Protein AF-A0A5N6UBM5-F1 (afdb_monomer_lite)

Sequence (128 aa):
MATSLIAAWTDAELIIAVYFSSRGIGYKAVARLLCKRGYRRTRHAIATKIKAIAYSYPTLRLTPRVWNLAEVDRWIDNLSLSHSEVNSLIRFNEEDAIIVDSLQSTRLLLQRLPRVNLYTCTGTYLCQ

Radius of gyration: 19.02 Å; chains: 1; bounding box: 35×45×62 Å

pLDDT: mean 80.32, std 20.58, range [33.81, 96.12]

Organism: Aspergillus tamarii (NCBI:txid41984)

Secondary structure (DSSP, 8-state):
------PPPPHHHHHHHHHHHHTT--HHHHHHHHHHTT----HHHHHHHHHHHHHH-GGGEEETTEE-HHHHHHHHHTSSS-HHHHHHHH---HHHHHHHHHHHHHHHHHHHS---------------

Foldseek 3Di:
DDPPPPDDDDLLLVLLLLVCVLVVQQLCLSQVLCVVVVHHDDSVSSVVVNVVVCVVPVQQAPDPRHGPVVVSVVVNVPDPDDPVSSCVSNPADPVSVVSRCVVVVVVVVVVVDDPPPPPDPDDDDDDD

Structure (mmCIF, N/CA/C/O backbone):
data_AF-A0A5N6UBM5-F1
#
_entry.id   AF-A0A5N6UBM5-F1
#
loop_
_atom_site.group_PDB
_atom_site.id
_atom_site.type_symbol
_atom_site.label_atom_id
_atom_site.label_alt_id
_atom_site.label_comp_id
_atom_site.label_asym_id
_atom_site.label_entity_id
_atom_site.label_seq_id
_atom_site.pdb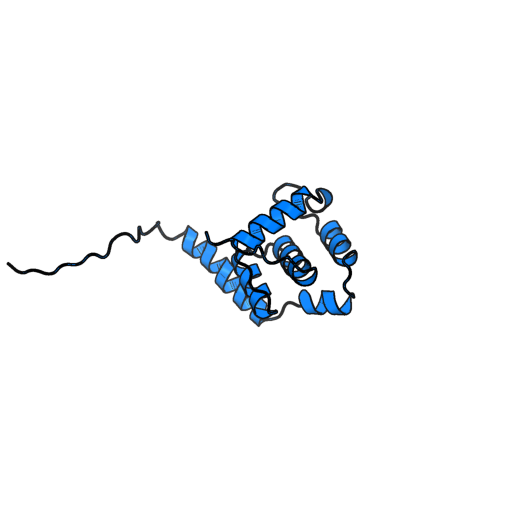x_PDB_ins_code
_atom_site.Cartn_x
_atom_site.Cartn_y
_atom_site.Cartn_z
_atom_site.occupancy
_atom_site.B_iso_or_equiv
_atom_site.auth_seq_id
_atom_site.auth_comp_id
_atom_site.auth_asym_id
_atom_site.auth_atom_id
_atom_site.pdbx_PDB_model_num
ATOM 1 N N . MET A 1 1 ? -9.413 31.138 1.553 1.00 33.81 1 MET A N 1
ATOM 2 C CA . MET A 1 1 ? -8.245 30.277 1.836 1.00 33.81 1 MET A CA 1
ATOM 3 C C . MET A 1 1 ? -8.750 28.862 2.065 1.00 33.81 1 MET A C 1
ATOM 5 O O . MET A 1 1 ? -9.353 28.612 3.096 1.00 33.81 1 MET A O 1
ATOM 9 N N . ALA A 1 2 ? -8.614 27.971 1.081 1.00 35.91 2 ALA A N 1
ATOM 10 C CA . ALA A 1 2 ? -9.038 26.580 1.223 1.00 35.91 2 ALA A CA 1
ATOM 11 C C . ALA A 1 2 ? -7.898 25.781 1.866 1.00 35.91 2 ALA A C 1
ATOM 13 O O . ALA A 1 2 ? -6.953 25.371 1.193 1.00 35.91 2 ALA A O 1
ATOM 14 N N . THR A 1 3 ? -7.956 25.605 3.183 1.00 39.16 3 THR A N 1
ATOM 15 C CA . THR A 1 3 ? -7.134 24.625 3.889 1.00 39.16 3 THR A CA 1
ATOM 16 C C . THR A 1 3 ? -7.581 23.241 3.436 1.00 39.16 3 THR A C 1
ATOM 18 O O . THR A 1 3 ? -8.594 22.707 3.876 1.00 39.16 3 THR A O 1
ATOM 21 N N . SER A 1 4 ? -6.838 22.675 2.485 1.00 39.62 4 SER A N 1
ATOM 22 C CA . SER A 1 4 ? -6.930 21.261 2.142 1.00 39.62 4 SER A CA 1
ATOM 23 C C . SER A 1 4 ? -6.676 20.472 3.424 1.00 39.62 4 SER A C 1
ATOM 25 O O . SER A 1 4 ? -5.539 20.396 3.889 1.00 39.62 4 SER A O 1
ATOM 27 N N . LEU A 1 5 ? -7.744 19.962 4.043 1.00 44.81 5 LEU A N 1
ATOM 28 C CA . LEU A 1 5 ? -7.669 18.989 5.123 1.00 44.81 5 LEU A CA 1
ATOM 29 C C . LEU A 1 5 ? -6.831 17.829 4.588 1.00 44.81 5 LEU A C 1
ATOM 31 O O . LEU A 1 5 ? -7.308 17.020 3.788 1.00 44.81 5 LEU A O 1
ATOM 35 N N . ILE A 1 6 ? -5.558 17.766 4.976 1.00 55.97 6 ILE A N 1
ATOM 36 C CA . ILE A 1 6 ? -4.738 16.583 4.751 1.00 55.97 6 ILE A CA 1
ATOM 37 C C . ILE A 1 6 ? -5.372 15.513 5.636 1.00 55.97 6 ILE A C 1
ATOM 39 O O . ILE A 1 6 ? -5.039 15.402 6.810 1.00 55.97 6 ILE A O 1
ATOM 43 N N . ALA A 1 7 ? -6.348 14.784 5.091 1.00 65.81 7 ALA A N 1
ATOM 44 C CA . ALA A 1 7 ? -7.027 13.714 5.802 1.00 65.81 7 ALA A CA 1
ATOM 45 C C . ALA A 1 7 ? -5.962 12.791 6.407 1.00 65.81 7 ALA A C 1
ATOM 47 O O . ALA A 1 7 ? -5.067 12.328 5.683 1.00 65.81 7 ALA A O 1
ATOM 48 N N . ALA A 1 8 ? -6.023 12.573 7.721 1.00 85.62 8 ALA A N 1
ATOM 49 C CA . ALA A 1 8 ? -5.097 11.691 8.420 1.00 85.62 8 ALA A CA 1
ATOM 50 C C . ALA A 1 8 ? -5.099 10.313 7.742 1.00 85.62 8 ALA A C 1
ATOM 52 O O . ALA A 1 8 ? -6.140 9.863 7.270 1.00 85.62 8 ALA A O 1
ATOM 53 N N . TRP A 1 9 ? -3.925 9.701 7.590 1.00 91.94 9 TRP A N 1
ATOM 54 C CA . TRP A 1 9 ? -3.815 8.354 7.028 1.00 91.94 9 TRP A CA 1
ATOM 55 C C . TRP A 1 9 ? -4.094 7.341 8.126 1.00 91.94 9 TRP A C 1
ATOM 57 O O . TRP A 1 9 ? -3.465 7.428 9.178 1.00 91.94 9 TRP A O 1
ATOM 67 N N . THR A 1 10 ? -4.996 6.400 7.875 1.00 93.00 10 THR A N 1
ATOM 68 C CA . THR A 1 10 ? -5.216 5.266 8.781 1.00 93.00 10 THR A CA 1
ATOM 69 C C . THR A 1 10 ? -4.207 4.152 8.511 1.00 93.00 10 THR A C 1
ATOM 71 O O . THR A 1 10 ? -3.680 4.049 7.400 1.00 93.00 10 THR A O 1
ATOM 74 N N . ASP A 1 11 ? -3.974 3.277 9.489 1.00 93.31 11 ASP A N 1
ATOM 75 C CA . ASP A 1 11 ? -3.086 2.117 9.321 1.00 93.31 11 ASP A CA 1
ATOM 76 C C . ASP A 1 11 ? -3.517 1.237 8.144 1.00 93.31 11 ASP A C 1
ATOM 78 O O . ASP A 1 11 ? -2.682 0.817 7.347 1.00 93.31 11 ASP A O 1
ATOM 82 N N . ALA A 1 12 ? -4.825 1.062 7.942 1.00 93.94 12 ALA A N 1
ATOM 83 C CA . ALA A 1 12 ? -5.360 0.334 6.798 1.00 93.94 12 ALA A CA 1
ATOM 84 C C . ALA A 1 12 ? -4.938 0.955 5.452 1.00 93.94 12 ALA A C 1
ATOM 86 O O . ALA A 1 12 ? -4.504 0.247 4.540 1.00 93.94 12 ALA A O 1
ATOM 87 N N . GLU A 1 13 ? -5.006 2.286 5.325 1.00 95.06 13 GLU A N 1
ATOM 88 C CA . GLU A 1 13 ? -4.545 2.984 4.121 1.00 95.06 13 GLU A CA 1
ATOM 89 C C . GLU A 1 13 ? -3.038 2.826 3.911 1.00 95.06 13 GLU A C 1
ATOM 91 O O . GLU A 1 13 ? -2.582 2.674 2.773 1.00 95.06 13 GLU A O 1
ATOM 96 N N . LEU A 1 14 ? -2.266 2.874 4.999 1.00 95.12 14 LEU A N 1
ATOM 97 C CA . LEU A 1 14 ? -0.817 2.725 4.962 1.00 95.12 14 LEU A CA 1
ATOM 98 C C . LEU A 1 14 ? -0.412 1.318 4.524 1.00 95.12 14 LEU A C 1
ATOM 100 O O . LEU A 1 14 ? 0.435 1.199 3.640 1.00 95.12 14 LEU A O 1
ATOM 104 N N . ILE A 1 15 ? -1.053 0.280 5.060 1.00 95.00 15 ILE A N 1
ATOM 105 C CA . ILE A 1 15 ? -0.811 -1.120 4.690 1.00 95.00 15 ILE A CA 1
ATOM 106 C C . ILE A 1 15 ? -1.048 -1.320 3.203 1.00 95.00 15 ILE A C 1
ATOM 108 O O . ILE A 1 15 ? -0.143 -1.752 2.495 1.00 95.00 15 ILE A O 1
ATOM 112 N N . ILE A 1 16 ? -2.226 -0.938 2.700 1.00 95.19 16 ILE A N 1
ATOM 113 C CA . ILE A 1 16 ? -2.565 -1.080 1.278 1.00 95.19 16 ILE A CA 1
ATOM 114 C C . ILE A 1 16 ? -1.535 -0.335 0.418 1.00 95.19 16 ILE A C 1
ATOM 116 O O . ILE A 1 16 ? -1.022 -0.876 -0.565 1.00 95.19 16 ILE A O 1
ATOM 120 N N . ALA A 1 17 ? -1.218 0.913 0.777 1.00 96.12 17 ALA A N 1
ATOM 121 C CA . ALA A 1 17 ? -0.318 1.745 -0.008 1.00 96.12 17 ALA A CA 1
ATOM 122 C C . ALA A 1 17 ? 1.110 1.191 -0.040 1.00 96.12 17 ALA A C 1
ATOM 124 O O . ALA A 1 17 ? 1.700 1.113 -1.121 1.00 96.12 17 ALA A O 1
ATOM 125 N N . VAL A 1 18 ? 1.668 0.819 1.113 1.00 95.44 18 VAL A N 1
ATOM 126 C CA . VAL A 1 18 ? 3.043 0.320 1.241 1.00 95.44 18 VAL A CA 1
ATOM 127 C C . VAL A 1 18 ? 3.163 -1.074 0.643 1.00 95.44 18 VAL A C 1
ATOM 129 O O . VAL A 1 18 ? 4.056 -1.288 -0.179 1.00 95.44 18 VAL A O 1
ATOM 132 N N . TYR A 1 19 ? 2.239 -1.985 0.962 1.00 95.94 19 TYR A N 1
ATOM 133 C CA . TYR A 1 19 ? 2.240 -3.348 0.441 1.00 95.94 19 TYR A CA 1
ATOM 134 C C . TYR A 1 19 ? 2.254 -3.330 -1.087 1.00 95.94 19 TYR A C 1
ATOM 136 O O . TYR A 1 19 ? 3.254 -3.698 -1.701 1.00 95.94 19 TYR A O 1
ATOM 144 N N . PHE A 1 20 ? 1.226 -2.781 -1.734 1.00 95.19 20 PHE A N 1
ATOM 145 C CA . PHE A 1 20 ? 1.152 -2.815 -3.195 1.00 95.19 20 PHE A CA 1
ATOM 146 C C . PHE A 1 20 ? 2.279 -2.023 -3.873 1.00 95.19 20 PHE A C 1
ATOM 148 O O . PHE A 1 20 ? 2.836 -2.488 -4.869 1.00 95.19 20 PHE A O 1
ATOM 155 N N . SER A 1 21 ? 2.697 -0.880 -3.317 1.00 94.69 21 SER A N 1
ATOM 156 C CA . SER A 1 21 ? 3.836 -0.127 -3.870 1.00 94.69 21 SER A CA 1
ATOM 157 C C . SER A 1 21 ? 5.153 -0.901 -3.774 1.00 94.69 21 SER A C 1
ATOM 159 O O . SER A 1 21 ? 5.990 -0.792 -4.672 1.00 94.69 21 SER A O 1
ATOM 161 N N . SER A 1 22 ? 5.348 -1.681 -2.706 1.00 94.25 22 SER A N 1
ATOM 162 C CA . SER A 1 22 ? 6.548 -2.505 -2.531 1.00 94.25 22 SER A CA 1
ATOM 163 C C . SER A 1 22 ? 6.613 -3.679 -3.507 1.00 94.25 22 SER A C 1
ATOM 165 O O . SER A 1 22 ? 7.699 -4.046 -3.944 1.00 94.25 22 SER A O 1
ATOM 167 N N . ARG A 1 23 ? 5.454 -4.173 -3.962 1.00 93.56 23 ARG A N 1
ATOM 168 C CA . ARG A 1 23 ? 5.318 -5.205 -5.006 1.00 93.56 23 ARG A CA 1
ATOM 169 C C . ARG A 1 23 ? 5.332 -4.629 -6.430 1.00 93.56 23 ARG A C 1
ATOM 171 O O . ARG A 1 23 ? 4.930 -5.285 -7.383 1.00 93.56 23 ARG A O 1
ATOM 178 N N . GLY A 1 24 ? 5.781 -3.384 -6.589 1.00 90.19 24 GLY A N 1
ATOM 179 C CA . GLY A 1 24 ? 5.939 -2.745 -7.896 1.00 90.19 24 GLY A CA 1
ATOM 180 C C . GLY A 1 24 ? 4.651 -2.177 -8.492 1.00 90.19 24 GLY A C 1
ATOM 181 O O . GLY A 1 24 ? 4.665 -1.701 -9.630 1.00 90.19 24 GLY A O 1
ATOM 182 N N . ILE A 1 25 ? 3.541 -2.155 -7.747 1.00 92.19 25 ILE A N 1
ATOM 183 C CA . ILE A 1 25 ? 2.292 -1.591 -8.253 1.00 92.19 25 ILE A CA 1
ATOM 184 C C . ILE A 1 25 ? 2.379 -0.064 -8.294 1.00 92.19 25 ILE A C 1
ATOM 186 O O . ILE A 1 25 ? 2.614 0.613 -7.294 1.00 92.19 25 ILE A O 1
ATOM 190 N N . GLY A 1 26 ? 2.168 0.506 -9.483 1.00 92.25 26 GLY A N 1
ATOM 191 C CA . GLY A 1 26 ? 2.230 1.952 -9.686 1.00 92.25 26 GLY A CA 1
ATOM 192 C C . GLY A 1 26 ? 1.165 2.730 -8.901 1.00 92.25 26 GLY A C 1
ATOM 193 O O . GLY A 1 26 ? 0.015 2.310 -8.796 1.00 92.25 26 GLY A O 1
ATOM 194 N N . TYR A 1 27 ? 1.505 3.937 -8.436 1.00 94.38 27 TYR A N 1
ATOM 195 C CA . TYR A 1 27 ? 0.645 4.747 -7.554 1.00 94.38 27 TYR A CA 1
ATOM 196 C C . TYR A 1 27 ? -0.751 5.073 -8.110 1.00 94.38 27 TYR A C 1
ATOM 198 O O . TYR A 1 27 ? -1.674 5.320 -7.340 1.00 94.38 27 TYR A O 1
ATOM 206 N N . LYS A 1 28 ? -0.929 5.086 -9.440 1.00 94.12 28 LYS A N 1
ATOM 207 C CA . LYS A 1 28 ? -2.254 5.257 -10.062 1.00 94.12 28 LYS A CA 1
ATOM 208 C C . LYS A 1 28 ? -3.142 4.029 -9.826 1.00 94.12 28 LYS A C 1
ATOM 210 O O . LYS A 1 28 ? -4.311 4.196 -9.497 1.00 94.12 28 LYS A O 1
ATOM 215 N N . ALA A 1 29 ? -2.580 2.828 -9.954 1.00 93.81 29 ALA A N 1
ATOM 216 C CA . ALA A 1 29 ? -3.278 1.586 -9.646 1.00 93.81 29 ALA A CA 1
ATOM 217 C C . ALA A 1 29 ? -3.518 1.458 -8.138 1.00 93.81 29 ALA A C 1
ATOM 219 O O . ALA A 1 29 ? -4.649 1.220 -7.734 1.00 93.81 29 ALA A O 1
ATOM 220 N N . VAL A 1 30 ? -2.518 1.763 -7.302 1.00 95.62 30 VAL A N 1
ATOM 221 C CA . VAL A 1 30 ? -2.680 1.789 -5.833 1.00 95.62 30 VAL A CA 1
ATOM 222 C C . VAL A 1 30 ? -3.811 2.729 -5.401 1.00 95.62 30 VAL A C 1
ATOM 224 O O . VAL A 1 30 ? -4.626 2.356 -4.564 1.00 95.62 30 VAL A O 1
ATOM 227 N N . ALA A 1 31 ? -3.934 3.915 -6.009 1.00 95.94 31 ALA A N 1
ATOM 228 C CA . ALA A 1 31 ? -5.049 4.829 -5.742 1.00 95.94 31 ALA A CA 1
ATOM 229 C C . ALA A 1 31 ? -6.416 4.197 -6.036 1.00 95.94 31 ALA A C 1
ATOM 231 O O . ALA A 1 31 ? -7.380 4.417 -5.302 1.00 95.94 31 ALA A O 1
ATOM 232 N N . ARG A 1 32 ? -6.510 3.398 -7.103 1.00 95.00 32 ARG A N 1
ATOM 233 C CA . ARG A 1 32 ? -7.747 2.709 -7.467 1.00 95.00 32 ARG A CA 1
ATOM 234 C C . ARG A 1 32 ? -8.041 1.532 -6.535 1.00 95.00 32 ARG A C 1
ATOM 236 O O . ARG A 1 32 ? -9.193 1.369 -6.147 1.00 95.00 32 ARG A O 1
ATOM 243 N N . LEU A 1 33 ? -7.014 0.787 -6.126 1.00 94.50 33 LEU A N 1
ATOM 244 C CA . LEU A 1 33 ? -7.120 -0.296 -5.142 1.00 94.50 33 LEU A CA 1
ATOM 245 C C . LEU A 1 33 ? -7.571 0.217 -3.767 1.00 94.50 33 LEU A C 1
ATOM 247 O O . LEU A 1 33 ? -8.442 -0.395 -3.150 1.00 94.50 33 LEU A O 1
ATOM 251 N N . LEU A 1 34 ? -7.037 1.360 -3.322 1.00 95.12 34 LEU A N 1
ATOM 252 C CA . LEU A 1 34 ? -7.505 2.076 -2.131 1.00 95.12 34 LEU A CA 1
ATOM 253 C C . LEU A 1 34 ? -8.975 2.478 -2.277 1.00 95.12 34 LEU A C 1
ATOM 255 O O . LEU A 1 34 ? -9.777 2.195 -1.392 1.00 95.12 34 LEU A O 1
ATOM 259 N N . CYS A 1 35 ? -9.347 3.062 -3.422 1.00 94.94 35 CYS A N 1
ATOM 260 C CA . CYS A 1 35 ? -10.720 3.504 -3.673 1.00 94.94 35 CYS A CA 1
ATOM 261 C C . CYS A 1 35 ? -11.724 2.349 -3.624 1.00 94.94 35 CYS A C 1
ATOM 263 O O . CYS A 1 35 ? -12.814 2.521 -3.083 1.00 94.94 35 CYS A O 1
ATOM 265 N N . LYS A 1 36 ? -11.359 1.177 -4.155 1.00 94.19 36 LYS A N 1
ATOM 266 C CA . LYS A 1 36 ? -12.182 -0.039 -4.091 1.00 94.19 36 LYS A CA 1
ATOM 267 C C . LYS A 1 36 ? -12.390 -0.527 -2.654 1.00 94.19 36 LYS A C 1
ATOM 269 O O . LYS A 1 36 ? -13.443 -1.065 -2.343 1.00 94.19 36 LYS A O 1
ATOM 274 N N . ARG A 1 37 ? -11.416 -0.286 -1.775 1.00 92.94 37 ARG A N 1
ATOM 275 C CA . ARG A 1 37 ? -11.464 -0.616 -0.340 1.00 92.94 37 ARG A CA 1
ATOM 276 C C . ARG A 1 37 ? -12.080 0.501 0.517 1.00 92.94 37 ARG A C 1
ATOM 278 O O . ARG A 1 37 ? -12.009 0.442 1.735 1.00 92.94 37 ARG A O 1
ATOM 285 N N . GLY A 1 38 ? -12.677 1.521 -0.106 1.00 93.62 38 GLY A N 1
ATOM 286 C CA . GLY A 1 38 ? -13.356 2.624 0.584 1.00 93.62 38 GLY A CA 1
ATOM 287 C C . GLY A 1 38 ? -12.484 3.849 0.883 1.00 93.62 38 GLY A C 1
ATOM 288 O O . GLY A 1 38 ? -12.991 4.838 1.407 1.00 93.62 38 GLY A O 1
ATOM 289 N N . TYR A 1 39 ? -11.203 3.848 0.502 1.00 94.06 39 TYR A N 1
ATOM 290 C CA . TYR A 1 39 ? -10.259 4.925 0.815 1.00 94.06 39 TYR A CA 1
ATOM 291 C C . TYR A 1 39 ? -9.963 5.816 -0.393 1.00 94.06 39 TYR A C 1
ATOM 293 O O . TYR A 1 39 ? -9.548 5.353 -1.455 1.00 94.06 39 TYR A O 1
ATOM 301 N N . ARG A 1 40 ? -10.120 7.135 -0.250 1.00 93.38 40 ARG A N 1
ATOM 302 C CA . ARG A 1 40 ? -9.906 8.082 -1.356 1.00 93.38 40 ARG A CA 1
ATOM 303 C C . ARG A 1 40 ? -8.566 8.796 -1.227 1.00 93.38 40 ARG A C 1
ATOM 305 O O . ARG A 1 40 ? -8.444 9.789 -0.517 1.00 93.38 40 ARG A O 1
ATOM 312 N N . ARG A 1 41 ? -7.569 8.340 -1.990 1.00 94.12 41 ARG A N 1
ATOM 313 C CA . ARG A 1 41 ? -6.254 8.992 -2.101 1.00 94.12 41 ARG A CA 1
ATOM 314 C C . ARG A 1 41 ? -5.866 9.222 -3.551 1.00 94.12 41 ARG A C 1
ATOM 316 O O . ARG A 1 41 ? -6.099 8.386 -4.417 1.00 94.12 41 ARG A O 1
ATOM 323 N N . THR A 1 42 ? -5.237 10.363 -3.820 1.00 93.69 42 THR A N 1
ATOM 324 C CA . THR A 1 42 ? -4.678 10.646 -5.146 1.00 93.69 42 THR A CA 1
ATOM 325 C C . THR A 1 42 ? -3.314 9.977 -5.311 1.00 93.69 42 THR A C 1
ATOM 327 O O . THR A 1 42 ? -2.595 9.747 -4.337 1.00 93.69 42 THR A O 1
ATOM 330 N N . ARG A 1 43 ? -2.894 9.741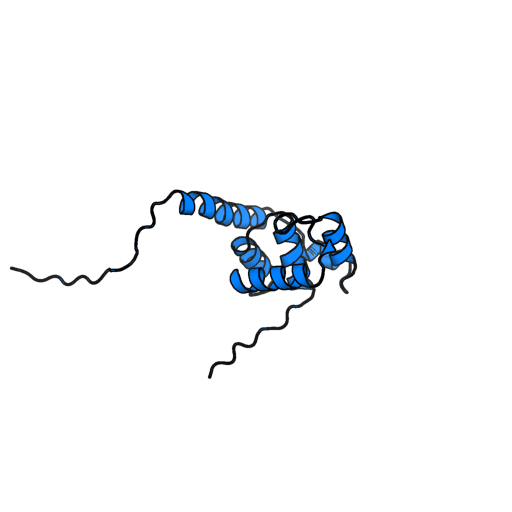 -6.564 1.00 94.25 43 ARG A N 1
ATOM 331 C CA . ARG A 1 43 ? -1.548 9.212 -6.865 1.00 94.25 43 ARG A CA 1
ATOM 332 C C . ARG A 1 43 ? -0.422 10.055 -6.248 1.00 94.25 43 ARG A C 1
ATOM 334 O O . ARG A 1 43 ? 0.601 9.508 -5.855 1.00 94.25 43 ARG A O 1
ATOM 341 N N . HIS A 1 44 ? -0.605 11.378 -6.182 1.00 93.19 44 HIS A N 1
ATOM 342 C CA . HIS A 1 44 ? 0.391 12.296 -5.629 1.00 93.19 44 HIS A CA 1
ATOM 343 C C . HIS A 1 44 ? 0.444 12.181 -4.105 1.00 93.19 44 HIS A C 1
ATOM 345 O O . HIS A 1 44 ? 1.534 12.104 -3.551 1.00 93.19 44 HIS A O 1
ATOM 351 N N . ALA A 1 45 ? -0.712 12.075 -3.440 1.00 93.50 45 ALA A N 1
ATOM 352 C CA . ALA A 1 45 ? -0.771 11.848 -1.998 1.00 93.50 45 ALA A CA 1
ATOM 353 C C . ALA A 1 45 ? -0.074 10.536 -1.605 1.00 93.50 45 ALA A C 1
ATOM 355 O O . ALA A 1 45 ? 0.721 10.533 -0.669 1.00 93.50 45 ALA A O 1
ATOM 356 N N . ILE A 1 46 ? -0.302 9.454 -2.359 1.00 95.44 46 ILE A N 1
ATOM 357 C CA . ILE A 1 46 ? 0.388 8.170 -2.154 1.00 95.44 46 ILE A CA 1
ATOM 358 C C . ILE A 1 46 ? 1.895 8.334 -2.349 1.00 95.44 46 ILE A C 1
ATOM 360 O O . ILE A 1 46 ? 2.664 7.958 -1.473 1.00 95.44 46 ILE A O 1
ATOM 364 N N . ALA A 1 47 ? 2.331 8.938 -3.458 1.00 94.44 47 ALA A N 1
ATOM 365 C CA . ALA A 1 47 ? 3.754 9.128 -3.733 1.00 94.44 47 ALA A CA 1
ATOM 366 C C . ALA A 1 47 ? 4.462 9.926 -2.624 1.00 94.44 47 ALA A C 1
ATOM 368 O O . ALA A 1 47 ? 5.548 9.545 -2.190 1.00 94.44 47 ALA A O 1
ATOM 369 N N . THR A 1 48 ? 3.847 11.012 -2.148 1.00 94.56 48 THR A N 1
ATOM 370 C CA . THR A 1 48 ? 4.369 11.820 -1.039 1.00 94.56 48 THR A CA 1
ATOM 371 C C . THR A 1 48 ? 4.406 11.022 0.259 1.00 94.56 48 THR A C 1
ATOM 373 O O . THR A 1 48 ? 5.422 11.038 0.952 1.00 94.56 48 THR A O 1
ATOM 376 N N . LYS A 1 49 ? 3.343 10.274 0.576 1.00 95.00 49 LYS A N 1
ATOM 377 C CA . LYS A 1 49 ? 3.281 9.487 1.810 1.00 95.00 49 LYS A CA 1
ATOM 378 C C . LYS A 1 49 ? 4.304 8.351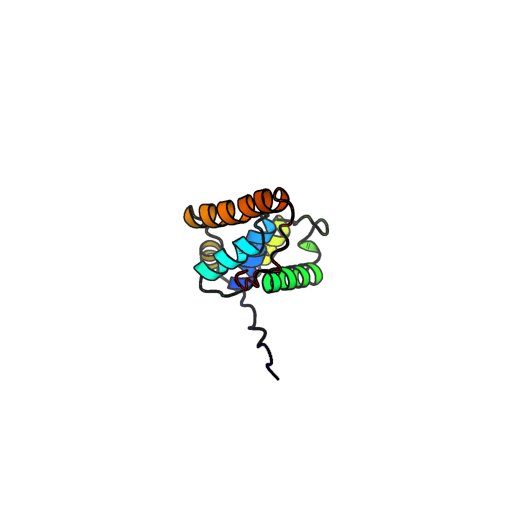 1.819 1.00 95.00 49 LYS A C 1
ATOM 380 O O . LYS A 1 49 ? 5.006 8.188 2.807 1.00 95.00 49 LYS A O 1
ATOM 385 N N . ILE A 1 50 ? 4.463 7.638 0.707 1.00 94.06 50 ILE A N 1
ATOM 386 C CA . ILE A 1 50 ? 5.476 6.587 0.540 1.00 94.06 50 ILE A CA 1
ATOM 387 C C . ILE A 1 50 ? 6.894 7.143 0.701 1.00 94.06 50 ILE A C 1
ATOM 389 O O . ILE A 1 50 ? 7.729 6.506 1.339 1.00 94.06 50 ILE A O 1
ATOM 393 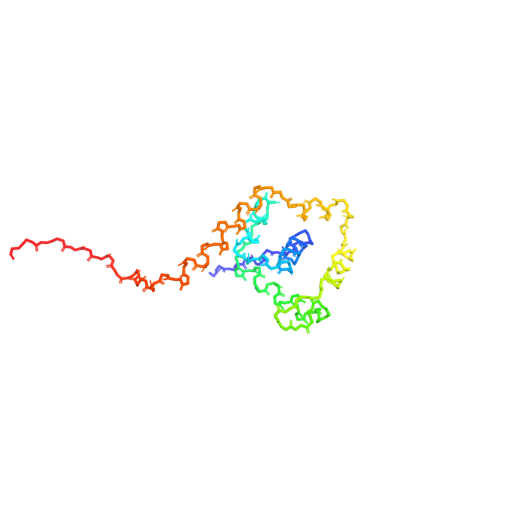N N . LYS A 1 51 ? 7.177 8.335 0.156 1.00 92.56 51 LYS A N 1
ATOM 394 C CA . LYS A 1 51 ? 8.468 9.007 0.371 1.00 92.56 51 LYS A CA 1
ATOM 395 C C . LYS A 1 51 ? 8.698 9.333 1.845 1.00 92.56 51 LYS A C 1
ATOM 397 O O . LYS A 1 51 ? 9.789 9.082 2.338 1.00 92.56 51 LYS A O 1
ATOM 402 N N . ALA A 1 52 ? 7.684 9.856 2.534 1.00 92.94 52 ALA A N 1
ATOM 403 C CA . ALA A 1 52 ? 7.778 10.166 3.957 1.00 92.94 52 ALA A CA 1
ATOM 404 C C . ALA A 1 52 ? 8.024 8.904 4.802 1.00 92.94 52 ALA A C 1
ATOM 406 O O . ALA A 1 52 ? 8.918 8.901 5.636 1.00 92.94 52 ALA A O 1
ATOM 407 N N . ILE A 1 53 ? 7.305 7.809 4.533 1.00 92.62 53 ILE A N 1
ATOM 408 C CA . ILE A 1 53 ? 7.503 6.522 5.222 1.00 92.62 53 ILE A CA 1
ATOM 409 C C . ILE A 1 53 ? 8.920 5.993 4.985 1.00 92.62 53 ILE A C 1
ATOM 411 O O . ILE A 1 53 ? 9.600 5.630 5.935 1.00 92.62 53 ILE A O 1
ATOM 415 N N . ALA A 1 54 ? 9.397 5.999 3.739 1.00 91.62 54 ALA A N 1
ATOM 416 C CA . ALA A 1 54 ? 10.749 5.541 3.421 1.00 91.62 54 ALA A CA 1
ATOM 417 C C . ALA A 1 54 ? 11.849 6.406 4.064 1.00 91.62 54 ALA A C 1
ATOM 419 O O . ALA A 1 54 ? 12.940 5.909 4.320 1.00 91.62 54 ALA A O 1
ATOM 420 N N . TYR A 1 55 ? 11.570 7.688 4.311 1.00 91.75 55 TYR A N 1
ATOM 421 C CA . TYR A 1 55 ? 12.467 8.574 5.048 1.00 91.75 55 TYR A CA 1
ATOM 422 C C . TYR A 1 55 ? 12.469 8.258 6.551 1.00 91.75 55 TYR A C 1
ATOM 424 O O . TYR A 1 55 ? 13.530 8.189 7.160 1.00 91.75 55 TYR A O 1
ATOM 432 N N . SER A 1 56 ? 11.292 8.030 7.141 1.00 92.44 56 SER A N 1
ATOM 433 C CA . SER A 1 56 ? 11.147 7.688 8.563 1.00 92.44 56 SER A CA 1
ATOM 434 C C . SER A 1 56 ? 11.642 6.281 8.909 1.00 92.44 56 SER A C 1
ATOM 436 O O . SER A 1 56 ? 12.093 6.060 10.027 1.00 92.44 56 SER A O 1
ATOM 438 N N . TYR A 1 57 ? 11.580 5.343 7.961 1.00 93.06 57 TYR A N 1
ATOM 439 C CA . TYR A 1 57 ? 11.983 3.948 8.141 1.00 93.06 57 TYR A CA 1
ATOM 440 C C . TYR A 1 57 ? 12.946 3.524 7.020 1.00 93.06 57 TYR A C 1
ATOM 442 O O . TYR A 1 57 ? 12.528 2.884 6.048 1.00 93.06 57 TYR A O 1
ATOM 450 N N . PRO A 1 58 ? 14.244 3.867 7.127 1.00 91.12 58 PRO A N 1
ATOM 451 C CA . PRO A 1 58 ? 15.225 3.587 6.078 1.00 91.12 58 PRO A CA 1
ATOM 452 C C . PRO A 1 58 ? 15.363 2.094 5.752 1.00 91.12 58 PRO A C 1
ATOM 454 O O . PRO A 1 58 ? 15.622 1.739 4.606 1.00 91.12 58 PRO A O 1
ATOM 457 N N . THR A 1 59 ? 15.127 1.216 6.734 1.00 92.88 59 THR A N 1
ATOM 458 C CA . THR A 1 59 ? 15.222 -0.248 6.590 1.00 92.88 59 THR A CA 1
ATOM 459 C C . THR A 1 59 ? 14.227 -0.830 5.587 1.00 92.88 59 THR A C 1
ATOM 461 O O . THR A 1 59 ? 14.489 -1.884 5.010 1.00 92.88 59 THR A O 1
ATOM 464 N N . LEU A 1 60 ? 13.126 -0.124 5.297 1.00 91.69 60 LEU A N 1
ATOM 465 C CA . LEU A 1 60 ? 12.134 -0.546 4.302 1.00 91.69 60 LEU A CA 1
ATOM 466 C C . LEU A 1 60 ? 12.681 -0.540 2.871 1.00 91.69 60 LEU A C 1
ATOM 468 O O . LEU A 1 60 ? 12.052 -1.086 1.962 1.00 91.69 60 LEU A O 1
ATOM 472 N N . ARG A 1 61 ? 13.833 0.092 2.631 1.00 89.44 61 ARG A N 1
ATOM 473 C CA . ARG A 1 61 ? 14.450 0.190 1.311 1.00 89.44 61 ARG A CA 1
ATOM 474 C C . ARG A 1 61 ? 15.892 -0.289 1.343 1.00 89.44 61 ARG A C 1
ATOM 476 O O . ARG A 1 61 ? 16.709 0.227 2.088 1.00 89.44 61 ARG A O 1
ATOM 483 N N . LEU A 1 62 ? 16.216 -1.218 0.446 1.00 84.50 62 LEU A N 1
ATOM 484 C CA . LEU A 1 62 ? 17.605 -1.597 0.167 1.00 84.50 62 LEU A CA 1
ATOM 485 C C . LEU A 1 62 ? 18.324 -0.476 -0.590 1.00 84.50 62 LEU A C 1
ATOM 487 O O . LEU A 1 62 ? 19.497 -0.201 -0.369 1.00 84.50 62 LEU A O 1
ATOM 491 N N . THR A 1 63 ? 17.602 0.185 -1.498 1.00 87.25 63 THR A N 1
ATOM 492 C CA . THR A 1 63 ? 18.074 1.355 -2.245 1.00 87.25 63 THR A CA 1
ATOM 493 C C . THR A 1 63 ? 16.907 2.320 -2.474 1.00 87.25 63 THR A C 1
ATOM 495 O O . THR A 1 63 ? 15.747 1.924 -2.338 1.00 87.25 63 THR A O 1
ATOM 498 N N . PRO A 1 64 ? 17.135 3.569 -2.926 1.00 80.94 64 PRO A N 1
ATOM 499 C CA . PRO A 1 64 ? 16.048 4.512 -3.201 1.00 80.94 64 PRO A CA 1
ATOM 500 C C . PRO A 1 64 ? 14.969 4.007 -4.175 1.00 80.94 64 PRO A C 1
ATOM 502 O O . PRO A 1 64 ? 13.885 4.591 -4.228 1.00 80.94 64 PRO A O 1
ATOM 505 N N . ARG A 1 65 ? 15.245 2.949 -4.950 1.00 81.31 65 ARG A N 1
ATOM 506 C CA . ARG A 1 65 ? 14.309 2.347 -5.910 1.00 81.31 65 ARG A CA 1
ATOM 507 C C . ARG A 1 65 ? 13.871 0.925 -5.553 1.00 81.31 65 ARG A C 1
ATOM 509 O O . ARG A 1 65 ? 12.925 0.446 -6.169 1.00 81.31 65 ARG A O 1
ATOM 516 N N . VAL A 1 66 ? 14.526 0.269 -4.595 1.00 89.50 66 VAL A N 1
ATOM 517 C CA . VAL A 1 66 ? 14.309 -1.151 -4.281 1.00 89.50 66 VAL A CA 1
ATOM 518 C C . VAL A 1 66 ? 13.836 -1.297 -2.841 1.00 89.50 66 VAL A C 1
ATOM 520 O O . VAL A 1 66 ? 14.508 -0.858 -1.908 1.00 89.50 66 VAL A O 1
ATOM 523 N N . TRP A 1 67 ? 12.674 -1.923 -2.675 1.00 92.31 67 TRP A N 1
ATOM 524 C CA . TRP A 1 67 ? 12.094 -2.234 -1.373 1.00 92.31 67 TRP A CA 1
ATOM 525 C C . TRP A 1 67 ? 12.759 -3.458 -0.748 1.00 92.31 67 TRP A C 1
ATOM 527 O O . TRP A 1 67 ? 13.086 -4.415 -1.448 1.00 92.31 67 TRP A O 1
ATOM 537 N N . ASN A 1 68 ? 12.922 -3.434 0.571 1.00 94.69 68 ASN A N 1
ATOM 538 C CA . ASN A 1 68 ? 13.248 -4.617 1.350 1.00 94.69 68 ASN A CA 1
ATOM 539 C C . ASN A 1 68 ? 11.936 -5.296 1.762 1.00 94.69 68 ASN A C 1
ATOM 541 O O . ASN A 1 68 ? 11.294 -4.867 2.717 1.00 94.69 68 ASN A O 1
ATOM 545 N N . LEU A 1 69 ? 11.505 -6.315 1.014 1.00 93.06 69 LEU A N 1
ATOM 546 C CA . LEU A 1 69 ? 10.185 -6.926 1.217 1.00 93.06 69 LEU A CA 1
ATOM 547 C C . LEU A 1 69 ? 10.031 -7.556 2.608 1.00 93.06 69 LEU A C 1
ATOM 549 O O . LEU A 1 69 ? 8.972 -7.414 3.204 1.00 93.06 69 LEU A O 1
ATOM 553 N N . ALA A 1 70 ? 11.092 -8.156 3.156 1.00 93.44 70 ALA A N 1
ATOM 554 C CA . ALA A 1 70 ? 11.057 -8.747 4.493 1.00 93.44 70 ALA A CA 1
ATOM 555 C C . ALA A 1 70 ? 10.854 -7.690 5.592 1.00 93.44 70 ALA A C 1
ATOM 557 O O . ALA A 1 70 ? 10.092 -7.903 6.531 1.00 93.44 70 ALA A O 1
ATOM 558 N N . GLU A 1 71 ? 11.503 -6.529 5.463 1.00 94.44 71 GLU A N 1
ATOM 559 C CA . GLU A 1 71 ? 11.308 -5.413 6.399 1.00 94.44 71 GLU A CA 1
ATOM 560 C C . GLU A 1 71 ? 9.947 -4.744 6.214 1.00 94.44 71 GLU A C 1
ATOM 562 O O . GLU A 1 71 ? 9.357 -4.296 7.190 1.00 94.44 71 GLU A O 1
ATOM 567 N N . VAL A 1 72 ? 9.427 -4.693 4.983 1.00 93.38 72 VAL A N 1
ATOM 568 C CA . VAL A 1 72 ? 8.063 -4.214 4.723 1.00 93.38 72 VAL A CA 1
ATOM 569 C C . VAL A 1 72 ? 7.034 -5.110 5.398 1.00 93.38 72 VAL A C 1
ATOM 571 O O . VAL A 1 72 ? 6.137 -4.586 6.050 1.00 93.38 72 VAL A O 1
ATOM 574 N N . ASP A 1 73 ? 7.170 -6.426 5.275 1.00 92.56 73 ASP A N 1
ATOM 575 C CA . ASP A 1 73 ? 6.213 -7.370 5.854 1.00 92.56 73 ASP A CA 1
ATOM 576 C C . ASP A 1 73 ? 6.266 -7.307 7.383 1.00 92.56 73 ASP A C 1
ATOM 578 O O . ASP A 1 73 ? 5.240 -7.086 8.016 1.00 92.56 73 ASP A O 1
ATOM 582 N N . ARG A 1 74 ? 7.472 -7.288 7.969 1.00 93.62 74 ARG A N 1
ATOM 583 C CA . ARG A 1 74 ? 7.644 -7.064 9.413 1.00 93.62 74 ARG A CA 1
ATOM 584 C C . ARG A 1 74 ? 7.067 -5.724 9.874 1.00 93.62 74 ARG A C 1
ATOM 586 O O . ARG A 1 74 ? 6.503 -5.629 10.958 1.00 93.62 74 ARG A O 1
ATOM 593 N N . TRP A 1 75 ? 7.237 -4.663 9.089 1.00 94.19 75 TRP A N 1
ATOM 594 C CA . TRP A 1 75 ? 6.681 -3.352 9.418 1.00 94.19 75 TRP A CA 1
ATOM 595 C C . TRP A 1 75 ? 5.151 -3.355 9.385 1.00 94.19 75 TRP A C 1
ATOM 597 O O . TRP A 1 75 ? 4.544 -2.737 10.253 1.00 94.19 75 TRP A O 1
ATOM 607 N N . ILE A 1 76 ? 4.539 -4.070 8.436 1.00 92.50 76 ILE A N 1
ATOM 608 C CA . ILE A 1 76 ? 3.086 -4.270 8.377 1.00 92.50 76 ILE A CA 1
ATOM 609 C C . ILE A 1 76 ? 2.604 -5.066 9.594 1.00 92.50 76 ILE A C 1
ATOM 611 O O . ILE A 1 76 ? 1.629 -4.657 10.217 1.00 92.50 76 ILE A O 1
ATOM 615 N N . ASP A 1 77 ? 3.304 -6.139 9.962 1.00 89.12 77 ASP A N 1
ATOM 616 C CA . ASP A 1 77 ? 2.958 -6.979 11.117 1.00 89.12 77 ASP A CA 1
ATOM 617 C C . ASP A 1 77 ? 3.047 -6.218 12.452 1.00 89.12 77 ASP A C 1
ATOM 619 O O . ASP A 1 77 ? 2.361 -6.552 13.414 1.00 89.12 77 ASP A O 1
ATOM 623 N N . ASN A 1 78 ? 3.870 -5.166 12.512 1.00 88.12 78 ASN A N 1
ATOM 624 C CA . ASN A 1 78 ? 4.009 -4.301 13.686 1.00 88.12 78 ASN A CA 1
ATOM 625 C C . ASN A 1 78 ? 2.924 -3.211 13.795 1.00 88.12 78 ASN A C 1
ATOM 627 O O . ASN A 1 78 ? 2.913 -2.467 14.779 1.00 88.12 78 ASN A O 1
ATOM 631 N N . LEU A 1 79 ? 2.045 -3.060 12.799 1.00 85.31 79 LEU A N 1
ATOM 632 C CA . LEU A 1 79 ? 0.915 -2.131 12.882 1.00 85.31 79 LEU A CA 1
ATOM 633 C C . LEU A 1 79 ? -0.205 -2.710 13.753 1.00 85.31 79 LEU A C 1
ATOM 635 O O . LEU A 1 79 ? -0.306 -3.915 13.953 1.00 85.31 79 LEU A O 1
ATOM 639 N N . SER A 1 80 ? -1.082 -1.849 14.271 1.00 77.44 80 SER A N 1
ATOM 640 C CA . SER A 1 80 ? -2.090 -2.217 15.280 1.00 77.44 80 SER A CA 1
ATOM 641 C C . SER A 1 80 ? -3.282 -3.039 14.754 1.00 77.44 80 SER A C 1
ATOM 643 O O . SER A 1 80 ? -4.329 -3.068 15.396 1.00 77.44 80 SER A O 1
ATOM 645 N N . LEU A 1 81 ? -3.155 -3.694 13.597 1.00 84.19 81 LEU A N 1
ATOM 646 C CA . LEU A 1 81 ? -4.219 -4.470 12.957 1.00 84.19 81 LEU A CA 1
ATOM 647 C C . LEU A 1 81 ? -3.980 -5.972 13.116 1.00 84.19 81 LEU A C 1
ATOM 649 O O . LEU A 1 81 ? -2.847 -6.444 13.083 1.00 84.19 81 LEU A O 1
ATOM 653 N N . SER A 1 82 ? -5.055 -6.748 13.254 1.00 88.00 82 SER A N 1
ATOM 654 C CA . SER A 1 82 ? -4.938 -8.206 13.321 1.00 88.00 82 SER A CA 1
ATOM 655 C C . SER A 1 82 ? -4.475 -8.787 11.981 1.00 88.00 82 SER A C 1
ATOM 657 O O . SER A 1 82 ? -4.821 -8.274 10.915 1.00 88.00 82 SER A O 1
ATOM 659 N N . HIS A 1 83 ? -3.787 -9.935 12.003 1.00 86.06 83 HIS A N 1
ATOM 660 C CA . HIS A 1 83 ? -3.392 -10.642 10.775 1.00 86.06 83 HIS A CA 1
ATOM 661 C C . HIS A 1 83 ? -4.572 -10.894 9.816 1.00 86.06 83 HIS A C 1
ATOM 663 O O . HIS A 1 83 ? -4.408 -10.862 8.597 1.00 86.06 83 HIS A O 1
ATOM 669 N N . SER A 1 84 ? -5.778 -11.128 10.351 1.00 87.88 84 SER A N 1
ATOM 670 C CA . SER A 1 84 ? -6.982 -11.335 9.537 1.00 87.88 84 SER A CA 1
ATOM 671 C C . SER A 1 84 ? -7.411 -10.069 8.784 1.00 87.88 84 SER A C 1
ATOM 673 O O . SER A 1 84 ? -7.767 -10.138 7.605 1.00 87.88 84 SER A O 1
ATOM 675 N N . GLU A 1 85 ? -7.305 -8.905 9.429 1.00 89.69 85 GLU A N 1
ATOM 676 C CA . GLU A 1 85 ? -7.608 -7.607 8.826 1.00 89.69 85 GLU A CA 1
ATOM 677 C C . GLU A 1 85 ? -6.554 -7.237 7.790 1.00 89.69 85 GLU A C 1
ATOM 679 O O . GLU A 1 85 ? -6.909 -6.863 6.673 1.00 89.69 85 GLU A O 1
ATOM 684 N N . VAL A 1 86 ? -5.270 -7.425 8.112 1.00 89.06 86 VAL A N 1
ATOM 685 C CA . VAL A 1 86 ? -4.161 -7.234 7.168 1.00 89.06 86 VAL A CA 1
ATOM 686 C C . VAL A 1 86 ? -4.401 -8.062 5.907 1.00 89.06 86 VAL A C 1
ATOM 688 O O . VAL A 1 86 ? -4.416 -7.504 4.810 1.00 89.06 86 VAL A O 1
ATOM 691 N N . ASN A 1 87 ? -4.680 -9.361 6.054 1.00 89.50 87 ASN A N 1
ATOM 692 C CA . ASN A 1 87 ? -4.949 -10.262 4.932 1.00 89.50 87 ASN A CA 1
ATOM 693 C C . ASN A 1 87 ? -6.146 -9.815 4.091 1.00 89.50 87 ASN A C 1
ATOM 695 O O . ASN A 1 87 ? -6.084 -9.878 2.866 1.00 89.50 87 ASN A O 1
ATOM 699 N N . SER A 1 88 ? -7.217 -9.325 4.718 1.00 89.56 88 SER A N 1
ATOM 700 C CA . SER A 1 88 ? -8.369 -8.769 4.002 1.00 89.56 88 SER A CA 1
ATOM 701 C C . SER A 1 88 ? -7.990 -7.532 3.178 1.00 89.56 88 SER A C 1
ATOM 703 O O . SER A 1 88 ? -8.359 -7.416 2.007 1.00 89.56 88 SER A O 1
ATOM 705 N N . LEU A 1 89 ? -7.182 -6.633 3.750 1.00 91.19 89 LEU A N 1
ATOM 706 C CA . LEU A 1 89 ? -6.731 -5.405 3.095 1.00 91.19 89 LEU A CA 1
ATOM 707 C C . LEU A 1 89 ? -5.796 -5.682 1.913 1.00 91.19 89 LEU A C 1
ATOM 709 O O . LEU A 1 89 ? -5.921 -5.030 0.875 1.00 91.19 89 LEU A O 1
ATOM 713 N N . ILE A 1 90 ? -4.879 -6.641 2.038 1.00 91.69 90 ILE A N 1
ATOM 714 C CA . ILE A 1 90 ? -3.899 -6.959 0.987 1.00 91.69 90 ILE A CA 1
ATOM 715 C C . ILE A 1 90 ? -4.375 -8.043 0.018 1.00 91.69 90 ILE A C 1
ATOM 717 O O . ILE A 1 90 ? -3.695 -8.299 -0.976 1.00 91.69 90 ILE A O 1
ATOM 721 N N . ARG A 1 91 ? -5.542 -8.659 0.262 1.00 92.38 91 ARG A N 1
ATOM 722 C CA . ARG A 1 91 ? -6.125 -9.667 -0.630 1.00 92.38 91 ARG A CA 1
ATOM 723 C C . ARG A 1 91 ? -6.222 -9.104 -2.041 1.00 92.38 91 ARG A C 1
ATOM 725 O O . ARG A 1 91 ? -6.915 -8.116 -2.270 1.00 92.38 91 ARG A O 1
ATOM 732 N N . PHE A 1 92 ? -5.540 -9.757 -2.972 1.00 91.19 92 PHE A N 1
ATOM 733 C CA . PHE A 1 92 ? -5.511 -9.392 -4.380 1.00 91.19 92 PHE A CA 1
ATOM 734 C C . PHE A 1 92 ? -6.398 -10.358 -5.167 1.00 91.19 92 PHE A C 1
ATOM 736 O O . PHE A 1 92 ? -6.263 -11.572 -5.023 1.00 91.19 92 PHE A O 1
ATOM 743 N N . ASN A 1 93 ? -7.335 -9.834 -5.955 1.00 90.38 93 ASN A N 1
ATOM 744 C CA . ASN A 1 93 ? -8.263 -10.633 -6.759 1.00 90.38 93 ASN A CA 1
ATOM 745 C C . ASN A 1 93 ? -8.172 -10.295 -8.253 1.00 90.38 93 ASN A C 1
ATOM 747 O O . ASN A 1 93 ? -7.419 -9.415 -8.661 1.00 90.38 93 ASN A O 1
ATOM 751 N N . GLU A 1 94 ? -8.935 -11.012 -9.073 1.00 90.88 94 GLU A N 1
ATOM 752 C CA . GLU A 1 94 ? -8.913 -10.861 -10.531 1.00 90.88 94 GLU A CA 1
ATOM 753 C C . GLU A 1 94 ? -9.290 -9.443 -10.987 1.00 90.88 94 GLU A C 1
ATOM 755 O O . GLU A 1 94 ? -8.627 -8.857 -11.838 1.00 90.88 94 GLU A O 1
ATOM 760 N N . GLU A 1 95 ? -10.280 -8.823 -10.346 1.00 90.19 95 GLU A N 1
ATOM 761 C CA . GLU A 1 95 ? -10.614 -7.420 -10.600 1.00 90.19 95 GLU A CA 1
ATOM 762 C C . GLU A 1 95 ? -9.453 -6.467 -10.272 1.00 90.19 95 GLU A C 1
ATOM 764 O O . GLU A 1 95 ? -9.222 -5.493 -10.991 1.00 90.19 95 GLU A O 1
ATOM 769 N N . ASP A 1 96 ? -8.714 -6.727 -9.189 1.00 90.81 96 ASP A N 1
ATOM 770 C CA . ASP A 1 96 ? -7.522 -5.952 -8.846 1.00 90.81 96 ASP A CA 1
ATOM 771 C C . ASP A 1 96 ? -6.432 -6.138 -9.912 1.00 90.81 96 ASP A C 1
ATOM 773 O O . ASP A 1 96 ? -5.785 -5.160 -10.293 1.00 90.81 96 ASP A O 1
ATOM 777 N N . ALA A 1 97 ? -6.281 -7.349 -10.456 1.00 89.06 97 ALA A N 1
ATOM 778 C CA . ALA A 1 97 ? -5.374 -7.626 -11.567 1.00 89.06 97 ALA A CA 1
ATOM 779 C C . ALA A 1 97 ? -5.743 -6.814 -12.818 1.00 89.06 97 ALA A C 1
ATOM 781 O O . ALA A 1 97 ? -4.873 -6.159 -13.388 1.00 89.06 97 ALA A O 1
ATOM 782 N N . ILE A 1 98 ? -7.027 -6.755 -13.184 1.00 89.75 98 ILE A N 1
ATOM 783 C CA . ILE A 1 98 ? -7.525 -5.960 -14.322 1.00 89.75 98 ILE A CA 1
ATOM 784 C C . ILE A 1 98 ? -7.263 -4.459 -14.110 1.00 89.75 98 ILE A C 1
ATOM 786 O O . ILE A 1 98 ? -6.834 -3.744 -15.024 1.00 89.75 98 ILE A O 1
ATOM 790 N N . ILE A 1 9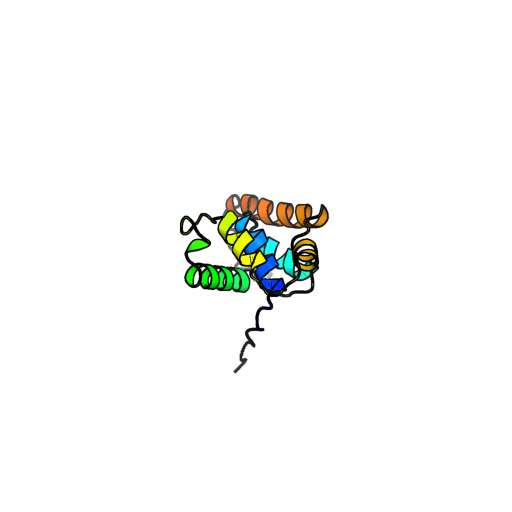9 ? -7.485 -3.952 -12.892 1.00 89.50 99 ILE A N 1
ATOM 791 C CA . ILE A 1 99 ? -7.180 -2.558 -12.534 1.00 89.50 99 ILE A CA 1
ATOM 792 C C . ILE A 1 99 ? -5.685 -2.275 -12.705 1.00 89.50 99 ILE A C 1
ATOM 794 O O . ILE A 1 99 ? -5.303 -1.228 -13.234 1.00 89.50 99 ILE A O 1
ATOM 798 N N . VAL A 1 100 ? -4.835 -3.179 -12.224 1.00 90.62 100 VAL A N 1
ATOM 799 C CA . VAL A 1 100 ? -3.384 -3.016 -12.282 1.00 90.62 100 VAL A CA 1
ATOM 800 C C . VAL A 1 100 ? -2.895 -3.079 -13.722 1.00 90.62 100 VAL A C 1
ATOM 802 O O . VAL A 1 100 ? -2.188 -2.161 -14.134 1.00 90.62 100 VAL A O 1
ATOM 805 N N . ASP A 1 101 ? -3.308 -4.084 -14.490 1.00 89.69 101 ASP A N 1
ATOM 806 C CA . ASP A 1 101 ? -2.905 -4.257 -15.883 1.00 89.69 101 ASP A CA 1
ATOM 807 C C . ASP A 1 101 ? -3.322 -3.054 -16.737 1.00 89.69 101 ASP A C 1
ATOM 809 O O . ASP A 1 101 ? -2.472 -2.377 -17.311 1.00 89.69 101 ASP A O 1
ATOM 813 N N . SER A 1 102 ? -4.598 -2.660 -16.709 1.00 86.75 102 SER A N 1
ATOM 814 C CA . SER A 1 102 ? -5.083 -1.509 -17.488 1.00 86.75 102 SER A CA 1
ATOM 815 C C . SER A 1 102 ? -4.327 -0.204 -17.186 1.00 86.75 102 SER A C 1
ATOM 817 O O . SER A 1 102 ? -4.061 0.610 -18.078 1.00 86.75 102 SER A O 1
ATOM 819 N N . LEU A 1 103 ? -3.918 0.016 -15.935 1.00 84.00 103 LEU A N 1
ATOM 820 C CA . LEU A 1 103 ? -3.240 1.241 -15.502 1.00 84.00 103 LEU A CA 1
ATOM 821 C C . LEU A 1 103 ? -1.711 1.192 -15.618 1.00 84.00 103 LEU A C 1
ATOM 823 O O . LEU A 1 103 ? -1.079 2.251 -15.691 1.00 84.00 103 LEU A O 1
ATOM 827 N N . GLN A 1 104 ? -1.109 0.004 -15.629 1.00 78.38 104 GLN A N 1
ATOM 828 C CA . GLN A 1 104 ? 0.320 -0.174 -15.886 1.00 78.38 104 GLN A CA 1
ATOM 829 C C . GLN A 1 104 ? 0.610 -0.265 -17.385 1.00 78.38 104 GLN A C 1
ATOM 831 O O . GLN A 1 104 ? 1.519 0.414 -17.864 1.00 78.38 104 GLN A O 1
ATOM 836 N N . SER A 1 105 ? -0.216 -0.982 -18.144 1.00 67.12 105 SER A N 1
ATOM 837 C CA . SER A 1 105 ? -0.118 -1.105 -19.601 1.00 67.12 105 SER A CA 1
ATOM 838 C C . SER A 1 105 ? -0.369 0.235 -20.301 1.00 67.12 105 SER A C 1
ATOM 840 O O . SER A 1 105 ? 0.363 0.605 -21.221 1.00 67.12 105 SER A O 1
ATOM 842 N N . THR A 1 106 ? -1.276 1.078 -19.784 1.00 59.00 106 THR A N 1
ATOM 843 C CA . THR A 1 106 ? -1.410 2.468 -20.270 1.00 59.00 106 THR A CA 1
ATOM 844 C C . THR A 1 106 ? -0.158 3.317 -20.048 1.00 59.00 106 THR A C 1
ATOM 846 O O . THR A 1 106 ? 0.081 4.235 -20.827 1.00 59.00 106 THR A O 1
ATOM 849 N N . ARG A 1 107 ? 0.689 3.029 -19.048 1.00 51.50 107 ARG A N 1
ATOM 850 C CA . ARG A 1 107 ? 1.973 3.734 -18.879 1.00 51.50 107 ARG A CA 1
ATOM 851 C C . ARG A 1 107 ? 2.939 3.414 -20.020 1.00 51.50 107 ARG A C 1
ATOM 853 O O . ARG A 1 107 ? 3.633 4.321 -20.470 1.0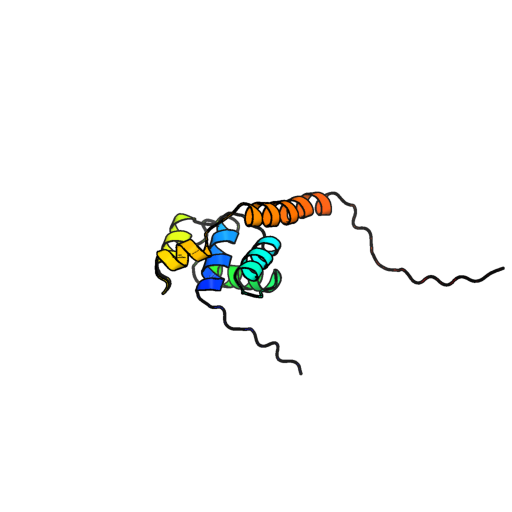0 51.50 107 ARG A O 1
ATOM 860 N N . LEU A 1 108 ? 2.957 2.168 -20.493 1.00 53.06 108 LEU A N 1
ATOM 861 C CA . LEU A 1 108 ? 3.783 1.750 -21.630 1.00 53.06 108 LEU A CA 1
ATOM 862 C C . LEU A 1 108 ? 3.279 2.364 -22.942 1.00 53.06 108 LEU A C 1
ATOM 864 O O . LEU A 1 108 ? 4.081 2.843 -23.741 1.00 53.06 108 LEU A O 1
ATOM 868 N N . LEU A 1 109 ? 1.958 2.435 -23.133 1.00 51.22 109 LEU A N 1
ATOM 869 C CA . LEU A 1 109 ? 1.359 3.072 -24.311 1.00 51.22 109 LEU A CA 1
ATOM 870 C C . LEU A 1 109 ? 1.553 4.598 -24.310 1.00 51.22 109 LEU A C 1
ATOM 872 O O . LEU A 1 109 ? 1.945 5.166 -25.324 1.00 51.22 109 LEU A O 1
ATOM 876 N N . LEU A 1 110 ? 1.383 5.270 -23.167 1.00 51.19 110 LEU A N 1
ATOM 877 C CA . LEU A 1 110 ? 1.591 6.722 -23.042 1.00 51.19 110 LEU A CA 1
ATOM 878 C C . LEU A 1 110 ? 3.062 7.147 -23.164 1.00 51.19 110 LEU A C 1
ATOM 880 O O . LEU A 1 110 ? 3.326 8.289 -23.523 1.00 51.19 110 LEU A O 1
ATOM 884 N N . GLN A 1 111 ? 4.022 6.263 -22.872 1.00 50.41 111 GLN A N 1
ATOM 885 C CA . GLN A 1 111 ? 5.445 6.513 -23.146 1.00 50.41 111 GLN A CA 1
ATOM 886 C C . GLN A 1 111 ? 5.805 6.357 -24.629 1.00 50.41 111 GLN A C 1
ATOM 888 O O . GLN A 1 111 ? 6.821 6.895 -25.059 1.00 50.41 111 GLN A O 1
ATOM 893 N N . ARG A 1 112 ? 4.990 5.624 -25.398 1.00 44.12 112 ARG A N 1
ATOM 894 C CA . ARG A 1 112 ? 5.185 5.383 -26.835 1.00 44.12 112 ARG A CA 1
ATOM 895 C C . ARG A 1 112 ? 4.431 6.358 -27.733 1.00 44.12 112 ARG A C 1
ATOM 897 O O . ARG A 1 112 ? 4.742 6.439 -28.916 1.00 44.12 112 ARG A O 1
ATOM 904 N N . LEU A 1 113 ? 3.467 7.100 -27.196 1.00 39.78 113 LEU A N 1
ATOM 905 C CA . LEU A 1 113 ? 2.793 8.154 -27.943 1.00 39.78 113 LEU A CA 1
ATOM 906 C C . LEU A 1 113 ? 3.649 9.432 -27.913 1.00 39.78 113 LEU A C 1
ATOM 908 O O . LEU A 1 113 ? 4.032 9.871 -26.822 1.00 39.78 113 LEU A O 1
ATOM 912 N N . PRO A 1 114 ? 3.949 10.061 -29.068 1.00 44.88 114 PRO A N 1
ATOM 913 C CA . PRO A 1 114 ? 4.515 11.404 -29.069 1.00 44.88 114 PRO A CA 1
ATOM 914 C C . PRO A 1 114 ? 3.564 12.312 -28.286 1.00 44.88 114 PRO A C 1
ATOM 916 O O . PRO A 1 114 ? 2.345 12.172 -28.387 1.00 44.88 114 PRO A O 1
ATOM 919 N N . ARG A 1 115 ? 4.112 13.203 -27.452 1.00 44.97 115 ARG A N 1
ATOM 920 C CA . ARG A 1 115 ? 3.322 14.153 -26.658 1.00 44.97 115 ARG A CA 1
ATOM 921 C C . ARG A 1 115 ? 2.465 14.999 -27.601 1.00 44.97 115 ARG A C 1
ATOM 923 O O . ARG A 1 115 ? 2.938 16.003 -28.122 1.00 44.97 115 ARG A O 1
ATOM 930 N N . VAL A 1 116 ? 1.216 14.600 -27.822 1.00 46.62 116 VAL A N 1
ATOM 931 C CA . VAL A 1 116 ? 0.245 15.440 -28.515 1.00 46.62 116 VAL A CA 1
ATOM 932 C C . VAL A 1 116 ? -0.080 16.576 -27.557 1.00 46.62 116 VAL A C 1
ATOM 934 O O . VAL A 1 116 ? -0.651 16.369 -26.485 1.00 46.62 116 VAL A O 1
ATOM 937 N N . ASN A 1 117 ? 0.388 17.766 -27.915 1.00 37.81 117 ASN A N 1
ATOM 938 C CA . ASN A 1 117 ? 0.132 19.004 -27.201 1.00 37.81 117 ASN A CA 1
ATOM 939 C C . ASN A 1 117 ? -1.372 19.296 -27.320 1.00 37.81 117 ASN A C 1
ATOM 941 O O . ASN A 1 117 ? -1.833 19.803 -28.337 1.00 37.81 117 ASN A O 1
ATOM 945 N N . LEU A 1 118 ? -2.160 18.924 -26.310 1.00 42.31 118 LEU A N 1
ATOM 946 C CA . LEU A 1 118 ? -3.577 19.290 -26.220 1.00 42.31 118 LEU A CA 1
ATOM 947 C C . LEU A 1 118 ? -3.707 20.719 -25.669 1.00 42.31 118 LEU A C 1
ATOM 949 O O . LEU A 1 118 ? -4.237 20.946 -24.588 1.00 42.31 118 LEU A O 1
ATOM 953 N N . TYR A 1 119 ? -3.193 21.671 -26.439 1.00 38.22 119 TYR A N 1
ATOM 954 C CA . TYR A 1 119 ? -3.545 23.089 -26.437 1.00 38.22 119 TYR A CA 1
ATOM 955 C C . TYR A 1 119 ? -3.469 23.448 -27.931 1.00 38.22 119 TYR A C 1
ATOM 957 O O . TYR A 1 119 ? -2.388 23.381 -28.498 1.00 38.22 119 TYR A O 1
ATOM 965 N N . THR A 1 120 ? -4.532 23.664 -28.696 1.00 38.91 120 THR A N 1
ATOM 966 C CA . THR A 1 120 ? -5.740 24.441 -28.443 1.00 38.91 120 THR A CA 1
ATOM 967 C C . THR A 1 120 ? -6.826 23.991 -29.429 1.00 38.91 120 THR A C 1
ATOM 969 O O . THR A 1 120 ? -6.636 24.011 -30.640 1.00 38.91 120 THR A O 1
ATOM 972 N N . CYS A 1 121 ? -8.002 23.622 -28.920 1.00 37.59 121 CYS A N 1
ATOM 973 C CA . CYS A 1 121 ? -9.240 23.831 -29.663 1.00 37.59 121 CYS A CA 1
ATOM 974 C C . CYS A 1 121 ? -9.745 25.224 -29.287 1.00 37.59 121 CYS A C 1
ATOM 976 O O . CYS A 1 121 ? -10.356 25.397 -28.239 1.00 37.59 121 CYS A O 1
ATOM 978 N N . THR A 1 122 ? -9.493 26.206 -30.140 1.00 43.31 122 THR A N 1
ATOM 979 C CA . THR A 1 122 ? -10.403 27.342 -30.305 1.00 43.31 122 THR A CA 1
ATOM 980 C C . THR A 1 122 ? -10.680 27.425 -31.787 1.00 43.31 122 THR A C 1
ATOM 982 O O . THR A 1 122 ? -9.929 28.031 -32.546 1.00 43.31 122 THR A O 1
ATOM 985 N N . GLY A 1 123 ? -11.721 26.708 -32.198 1.00 43.12 123 GLY A N 1
ATOM 986 C CA . GLY A 1 123 ? -12.337 26.965 -33.480 1.00 43.12 123 GLY A CA 1
ATOM 987 C C . GLY A 1 123 ? -13.008 28.329 -33.449 1.00 43.12 123 GLY A C 1
ATOM 988 O O . GLY A 1 123 ? -13.650 28.685 -32.464 1.00 43.12 123 GLY A O 1
ATOM 989 N N . THR A 1 124 ? -12.920 29.029 -34.565 1.00 39.28 124 THR A N 1
ATOM 990 C CA . THR A 1 124 ? -14.008 29.868 -35.047 1.00 39.28 124 THR A CA 1
ATOM 991 C C . THR A 1 124 ? -14.029 29.740 -36.559 1.00 39.28 124 THR A C 1
ATOM 993 O O . THR A 1 124 ? -13.091 30.107 -37.259 1.00 39.28 124 THR A O 1
ATOM 996 N N . TYR A 1 125 ? -15.114 29.140 -37.033 1.00 43.97 125 TYR A N 1
ATOM 997 C CA . TYR A 1 125 ? -15.624 29.285 -38.385 1.00 43.97 125 TYR A CA 1
ATOM 998 C C . TYR A 1 125 ? -15.814 30.772 -38.713 1.00 43.97 125 TYR A C 1
ATOM 1000 O O . TYR A 1 125 ? -16.266 31.506 -37.838 1.00 43.97 125 TYR A O 1
ATOM 1008 N N . LEU A 1 126 ? -15.513 31.167 -39.955 1.00 38.88 126 LEU A N 1
ATOM 1009 C CA . LEU A 1 126 ? -16.110 32.251 -40.767 1.00 38.88 126 LEU A CA 1
ATOM 1010 C C . LEU A 1 126 ? -15.289 32.286 -42.076 1.00 38.88 126 LEU A C 1
ATOM 1012 O O . LEU A 1 126 ? -14.098 32.560 -42.040 1.00 38.88 126 LEU A O 1
ATOM 1016 N N . CYS A 1 127 ? -15.768 31.699 -43.178 1.00 36.59 127 CYS A N 1
ATOM 1017 C CA . CYS A 1 127 ? -16.615 32.346 -44.196 1.00 36.59 127 CYS A CA 1
ATOM 1018 C C . CYS A 1 127 ? -16.021 33.647 -44.766 1.00 36.59 127 CYS A C 1
ATOM 1020 O O . CYS A 1 127 ? -16.411 34.721 -44.321 1.00 36.59 127 CYS A O 1
ATOM 1022 N N . GLN A 1 128 ? -15.114 33.531 -45.742 1.00 39.41 128 GLN A N 1
ATOM 1023 C CA . GLN A 1 128 ? -15.162 34.057 -47.126 1.00 39.41 128 GLN A CA 1
ATOM 1024 C C . GLN A 1 128 ? -13.762 34.021 -47.741 1.00 39.41 128 GLN A C 1
ATOM 1026 O O . GLN A 1 128 ? -12.799 34.399 -47.040 1.00 39.41 128 GLN A O 1
#